Protein AF-A0A734NJ81-F1 (afdb_monomer_lite)

Sequence (47 aa)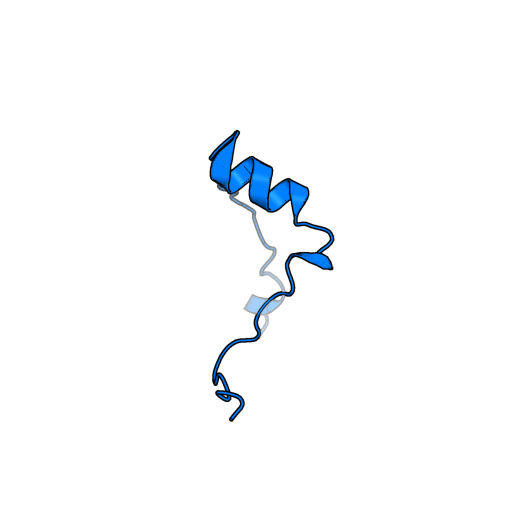:
MEKKITGYTTVDISQWHRKEHFEAFQSVAQCTYNQTVQLDITAFLKT

Structure (mmCIF, N/CA/C/O backbone):
data_AF-A0A734NJ81-F1
#
_entry.id   AF-A0A734NJ81-F1
#
loop_
_atom_sit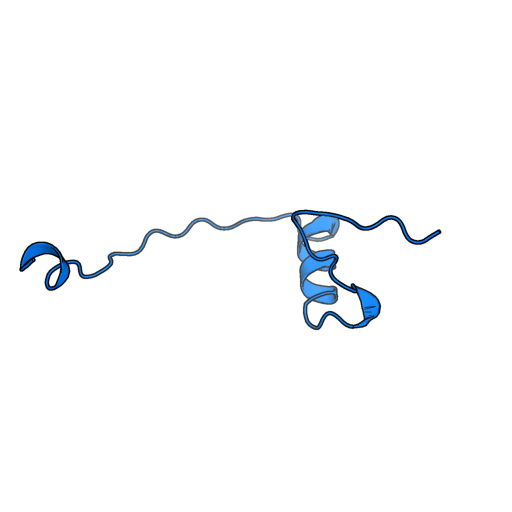e.group_PDB
_atom_site.id
_atom_site.type_symbol
_atom_site.label_atom_id
_atom_site.label_alt_id
_atom_site.label_comp_id
_atom_site.label_asym_id
_atom_site.label_entity_id
_atom_site.label_seq_id
_atom_site.pdbx_PDB_ins_code
_atom_site.Cartn_x
_atom_site.Cartn_y
_atom_site.Cartn_z
_atom_site.occupancy
_atom_site.B_iso_or_equiv
_atom_site.auth_seq_id
_atom_site.auth_comp_id
_atom_site.auth_asym_id
_atom_site.auth_atom_id
_atom_site.pdbx_PDB_model_num
ATOM 1 N N . MET A 1 1 ? -17.032 -7.116 -29.971 1.00 41.88 1 MET A N 1
ATOM 2 C CA . MET A 1 1 ? -17.756 -7.382 -28.710 1.00 41.88 1 MET A CA 1
ATOM 3 C C . MET A 1 1 ? -16.821 -7.020 -27.573 1.00 41.88 1 MET A C 1
ATOM 5 O O . MET A 1 1 ? -15.792 -7.668 -27.431 1.00 41.88 1 MET A O 1
ATOM 9 N N . GLU A 1 2 ? -17.112 -5.951 -26.836 1.00 59.34 2 GLU A N 1
ATOM 10 C CA . GLU A 1 2 ? -16.305 -5.564 -25.676 1.00 59.34 2 GLU A CA 1
ATOM 11 C C . GLU A 1 2 ? -16.533 -6.566 -24.544 1.00 59.34 2 GLU A C 1
ATOM 13 O O . GLU A 1 2 ? -17.664 -6.834 -24.133 1.00 59.34 2 GLU A O 1
ATOM 18 N N . LYS A 1 3 ? -15.448 -7.176 -24.069 1.00 64.50 3 LYS A N 1
ATOM 19 C CA . LYS A 1 3 ? -15.485 -8.137 -22.971 1.00 64.50 3 LYS A CA 1
ATOM 20 C C . LYS A 1 3 ? -15.666 -7.337 -21.682 1.00 64.50 3 LYS A C 1
ATOM 22 O O . LYS A 1 3 ? -14.725 -6.703 -21.216 1.00 64.50 3 LYS A O 1
ATOM 27 N N . LYS A 1 4 ? -16.883 -7.319 -21.134 1.00 71.06 4 LYS A N 1
ATOM 28 C CA . LYS A 1 4 ? -17.185 -6.595 -19.893 1.00 71.06 4 LYS A CA 1
ATOM 29 C C . LYS A 1 4 ? -16.463 -7.282 -18.730 1.00 71.06 4 LYS A C 1
ATOM 31 O O . LYS A 1 4 ? -16.879 -8.343 -18.274 1.00 71.06 4 LYS A O 1
ATOM 36 N N . ILE A 1 5 ? -15.344 -6.708 -18.305 1.00 76.50 5 ILE A N 1
ATOM 37 C CA . ILE A 1 5 ? -14.584 -7.158 -17.139 1.00 76.50 5 ILE A CA 1
ATOM 38 C C . ILE A 1 5 ? -15.401 -6.817 -15.885 1.00 76.50 5 ILE A C 1
ATOM 40 O O . ILE A 1 5 ? -15.838 -5.680 -15.721 1.00 76.50 5 ILE A O 1
ATOM 44 N N . THR A 1 6 ? -15.637 -7.793 -15.007 1.00 85.06 6 THR A N 1
ATOM 45 C CA . THR A 1 6 ? -16.368 -7.605 -13.743 1.00 85.06 6 THR A CA 1
ATOM 46 C C . THR A 1 6 ? -15.422 -7.757 -12.557 1.00 85.06 6 THR A C 1
ATOM 48 O O . THR A 1 6 ? -14.707 -8.752 -12.475 1.00 85.06 6 THR A O 1
ATOM 51 N N . GLY A 1 7 ? -15.449 -6.804 -11.622 1.00 91.00 7 GLY A N 1
ATOM 52 C CA . GLY A 1 7 ? -14.717 -6.888 -10.350 1.00 91.00 7 GLY A CA 1
ATOM 53 C C . GLY A 1 7 ? -13.400 -6.108 -10.282 1.00 91.00 7 GLY A C 1
ATOM 54 O O . GLY A 1 7 ? -12.823 -6.025 -9.204 1.00 91.00 7 GLY A O 1
ATOM 55 N N . TYR A 1 8 ? -12.938 -5.501 -11.381 1.00 89.12 8 TYR A N 1
ATOM 56 C CA . TYR A 1 8 ? -11.822 -4.550 -11.365 1.00 89.12 8 TYR A CA 1
ATOM 57 C C . TYR A 1 8 ? -11.901 -3.552 -12.525 1.00 89.12 8 TYR A C 1
ATOM 59 O O . TYR A 1 8 ? -12.513 -3.826 -13.558 1.00 89.12 8 TYR A O 1
ATOM 67 N N . THR A 1 9 ? -11.241 -2.408 -12.350 1.00 91.31 9 THR A N 1
ATOM 68 C CA . THR A 1 9 ? -11.050 -1.390 -13.388 1.00 91.31 9 THR A CA 1
ATOM 69 C C . THR A 1 9 ? -9.619 -1.475 -13.903 1.00 91.31 9 THR A C 1
ATOM 71 O O . THR A 1 9 ? -8.673 -1.469 -13.116 1.00 91.31 9 THR A O 1
ATOM 74 N N . THR A 1 10 ? -9.443 -1.562 -15.220 1.00 92.44 10 THR A N 1
ATOM 75 C CA . THR A 1 10 ? -8.116 -1.513 -15.842 1.00 92.44 10 THR A CA 1
ATOM 76 C C . THR A 1 10 ? -7.543 -0.104 -15.760 1.00 92.44 10 THR A C 1
ATOM 78 O O . THR A 1 10 ? -8.228 0.863 -16.091 1.00 92.44 10 THR A O 1
ATOM 81 N N . VAL A 1 11 ? -6.279 0.012 -15.359 1.00 92.62 11 VAL A N 1
ATOM 82 C CA . VAL A 1 11 ? -5.552 1.285 -15.379 1.00 92.62 11 VAL A CA 1
ATOM 83 C C . VAL A 1 11 ? -5.022 1.530 -16.790 1.00 92.62 11 VAL A C 1
ATOM 85 O O . VAL A 1 11 ? -4.313 0.686 -17.337 1.00 92.62 11 VAL A O 1
ATOM 88 N N . ASP A 1 12 ? -5.340 2.687 -17.370 1.00 95.00 12 ASP A N 1
ATOM 89 C CA . ASP A 1 12 ? -4.698 3.150 -18.601 1.00 95.00 12 ASP A CA 1
ATOM 90 C C . ASP A 1 12 ? -3.279 3.638 -18.285 1.00 95.00 12 ASP A C 1
ATOM 92 O O . ASP A 1 12 ? -3.076 4.754 -17.807 1.00 95.00 12 ASP A O 1
ATOM 96 N N . ILE A 1 13 ? -2.290 2.782 -18.550 1.00 93.94 13 ILE A N 1
ATOM 97 C CA . ILE A 1 13 ? -0.874 3.057 -18.279 1.00 93.94 13 ILE A CA 1
ATOM 98 C C . ILE A 1 13 ? -0.372 4.285 -19.051 1.00 93.94 13 ILE A C 1
ATOM 100 O O . ILE A 1 13 ? 0.510 4.984 -18.557 1.00 93.94 13 ILE A O 1
ATOM 104 N N . SER A 1 14 ? -0.934 4.588 -20.226 1.00 94.12 14 SER A N 1
ATOM 105 C CA . SER A 1 14 ? -0.485 5.723 -21.042 1.00 94.12 14 SER A CA 1
ATOM 106 C C . SER A 1 14 ? -0.820 7.075 -20.408 1.00 94.12 14 SER A C 1
ATOM 108 O O . SER A 1 14 ? -0.071 8.032 -20.584 1.00 94.12 14 SER A O 1
ATOM 110 N N . GLN A 1 15 ? -1.915 7.133 -19.646 1.00 94.94 15 GLN A N 1
ATOM 111 C CA . GLN A 1 15 ? -2.394 8.330 -18.948 1.00 94.94 15 GLN A CA 1
ATOM 112 C C . GLN A 1 15 ? -2.081 8.297 -17.444 1.00 94.94 15 GLN A C 1
ATOM 114 O O . GLN A 1 15 ? -2.456 9.201 -16.692 1.00 94.94 15 GLN A O 1
ATOM 119 N N . TRP A 1 16 ? -1.416 7.244 -16.963 1.00 97.00 16 TRP A N 1
ATOM 120 C CA . TRP A 1 16 ? -1.179 7.070 -15.541 1.00 97.00 16 TRP A CA 1
ATOM 121 C C . TRP A 1 16 ? 0.052 7.848 -15.078 1.00 97.00 16 TRP A C 1
ATOM 123 O O . TRP A 1 16 ? 1.187 7.480 -15.364 1.00 97.00 16 TRP A O 1
ATOM 133 N N . HIS A 1 17 ? -0.166 8.876 -14.258 1.00 97.56 17 HIS A N 1
ATOM 134 C CA . HIS A 1 17 ? 0.889 9.728 -13.688 1.00 97.56 17 HIS A CA 1
ATOM 135 C C . HIS A 1 17 ? 2.012 8.965 -12.960 1.00 97.56 17 HIS A C 1
ATOM 137 O O . HIS A 1 17 ? 3.114 9.481 -12.800 1.00 97.56 17 HIS A O 1
ATOM 143 N N . ARG A 1 18 ? 1.753 7.735 -12.497 1.00 96.88 18 ARG A N 1
ATOM 144 C CA . ARG A 1 18 ? 2.748 6.900 -11.806 1.00 96.88 18 ARG A CA 1
ATOM 145 C C . ARG A 1 18 ? 3.425 5.869 -12.715 1.00 96.88 18 ARG A C 1
ATOM 147 O O . ARG A 1 18 ? 4.145 5.026 -12.188 1.00 96.88 18 ARG A O 1
ATOM 154 N N . LYS A 1 19 ? 3.237 5.936 -14.039 1.00 96.25 19 LYS A N 1
ATOM 155 C CA . LYS A 1 19 ? 3.840 5.016 -15.017 1.00 96.25 19 LYS A CA 1
ATOM 156 C C . LYS A 1 19 ? 5.349 4.864 -14.812 1.00 96.25 19 LYS A C 1
ATOM 158 O O . LYS A 1 19 ? 5.806 3.754 -14.575 1.00 96.25 19 LYS A O 1
ATOM 163 N N . GLU A 1 20 ? 6.094 5.970 -14.824 1.00 96.00 20 GLU A N 1
ATOM 164 C CA . GLU A 1 20 ? 7.561 5.935 -14.701 1.00 96.00 20 GLU A CA 1
ATOM 165 C C . GLU A 1 20 ? 8.012 5.311 -13.372 1.00 96.00 20 GLU A C 1
ATOM 167 O O . GLU A 1 20 ? 8.939 4.508 -13.335 1.00 96.00 20 GLU A O 1
ATOM 172 N N . HIS A 1 21 ? 7.304 5.610 -12.279 1.00 96.19 21 HIS A N 1
ATOM 173 C CA . HIS A 1 21 ? 7.573 5.023 -10.966 1.00 96.19 21 HIS A CA 1
ATOM 174 C C . HIS A 1 21 ? 7.317 3.511 -10.966 1.00 96.19 21 HIS A C 1
ATOM 176 O O . HIS A 1 21 ? 8.115 2.742 -10.438 1.00 96.19 21 HIS A O 1
ATOM 182 N N . PHE A 1 22 ? 6.193 3.081 -11.545 1.00 95.12 22 PHE A N 1
ATOM 183 C CA . PHE A 1 22 ? 5.845 1.669 -11.653 1.00 95.12 22 PHE A CA 1
ATOM 184 C C . PHE A 1 22 ? 6.883 0.905 -12.478 1.00 95.12 22 PHE A C 1
ATOM 186 O O . PHE A 1 22 ? 7.377 -0.119 -12.020 1.00 95.12 22 PHE A O 1
ATOM 193 N N . GLU A 1 23 ? 7.268 1.431 -13.641 1.00 95.12 23 GLU A N 1
ATOM 194 C CA . GLU A 1 23 ? 8.283 0.821 -14.504 1.00 95.12 23 GLU A CA 1
ATOM 195 C C . GLU A 1 23 ? 9.642 0.730 -13.791 1.00 95.12 23 GLU A C 1
ATOM 197 O O . GLU A 1 23 ? 10.268 -0.336 -13.799 1.00 95.12 23 GLU A O 1
ATOM 202 N N . ALA A 1 24 ? 10.066 1.795 -13.101 1.00 96.06 24 ALA A N 1
ATOM 203 C CA . ALA A 1 24 ? 11.316 1.818 -12.346 1.00 96.06 24 ALA A CA 1
ATOM 204 C C . ALA A 1 24 ? 11.355 0.752 -11.237 1.00 96.06 24 ALA A C 1
ATOM 206 O O . ALA A 1 24 ? 12.321 -0.009 -11.160 1.00 96.06 24 ALA A O 1
ATOM 207 N N . PHE A 1 25 ? 10.307 0.652 -10.413 1.00 96.06 25 PHE A N 1
ATOM 208 C CA . PHE A 1 25 ? 10.260 -0.298 -9.292 1.00 96.06 25 PHE A CA 1
ATOM 209 C C . PHE A 1 25 ? 9.850 -1.717 -9.690 1.00 96.06 25 PHE A C 1
ATOM 211 O O . PHE A 1 25 ? 10.017 -2.639 -8.898 1.00 96.06 25 PHE A O 1
ATOM 218 N N . GLN A 1 26 ? 9.306 -1.920 -10.890 1.00 94.31 26 GLN A N 1
ATOM 219 C CA . GLN A 1 26 ? 9.015 -3.257 -11.403 1.00 94.31 26 GLN A CA 1
ATOM 220 C C . GLN A 1 26 ? 10.227 -3.879 -12.105 1.00 94.31 26 GLN A C 1
ATOM 222 O O . GLN A 1 26 ? 10.398 -5.093 -12.030 1.00 94.31 26 GLN A O 1
ATOM 227 N N . SER A 1 27 ? 11.043 -3.077 -12.800 1.00 93.44 27 SER A N 1
ATOM 228 C CA . SER A 1 27 ? 12.075 -3.596 -13.712 1.00 93.44 27 SER A CA 1
ATOM 229 C C . SER A 1 27 ? 13.508 -3.217 -13.335 1.00 93.44 27 SER A C 1
ATOM 231 O O . SER A 1 27 ? 14.364 -4.092 -13.253 1.00 93.44 27 SER A O 1
ATOM 233 N N . VAL A 1 28 ? 13.784 -1.932 -13.100 1.00 89.62 28 VAL A N 1
ATOM 234 C CA . VAL A 1 28 ? 15.156 -1.413 -12.950 1.00 89.62 28 VAL A CA 1
ATOM 235 C C . VAL A 1 28 ? 15.668 -1.592 -11.525 1.00 89.62 28 VAL A C 1
ATOM 237 O O . VAL A 1 28 ? 16.778 -2.069 -11.304 1.00 89.62 28 VAL A O 1
ATOM 240 N N . ALA A 1 29 ? 14.852 -1.205 -10.552 1.00 93.44 29 ALA A N 1
ATOM 241 C CA . ALA A 1 29 ? 15.166 -1.240 -9.133 1.00 93.44 29 ALA A CA 1
ATOM 242 C C . ALA A 1 29 ? 14.053 -1.993 -8.408 1.00 93.44 29 ALA A C 1
ATOM 244 O O . ALA A 1 29 ? 13.300 -1.406 -7.633 1.00 93.44 29 ALA A O 1
ATOM 245 N N . GLN A 1 30 ? 13.923 -3.288 -8.712 1.00 95.75 30 GLN A N 1
ATOM 246 C CA . GLN A 1 30 ? 12.877 -4.118 -8.129 1.00 95.75 30 GLN A CA 1
ATOM 247 C C . GLN A 1 30 ? 12.964 -4.102 -6.601 1.00 95.75 30 GLN A C 1
ATOM 249 O O . GLN A 1 30 ? 13.905 -4.637 -6.015 1.00 95.75 30 GLN A O 1
ATOM 254 N N . CYS A 1 31 ? 11.984 -3.474 -5.951 1.00 94.56 31 CYS A N 1
ATOM 255 C CA . CYS A 1 31 ? 12.009 -3.261 -4.510 1.00 94.56 31 CYS A CA 1
ATOM 256 C C . CYS A 1 31 ? 10.6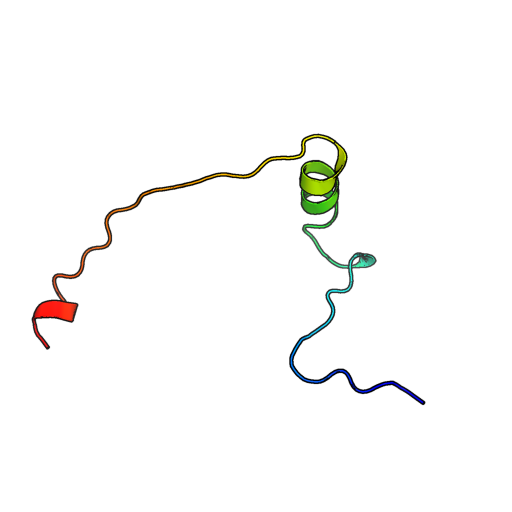06 -3.193 -3.898 1.00 94.56 31 CYS A C 1
ATOM 258 O O . CYS A 1 31 ? 9.596 -3.017 -4.582 1.00 94.56 31 CYS A O 1
ATOM 260 N N . THR A 1 32 ? 10.557 -3.341 -2.575 1.00 96.06 32 THR A N 1
ATOM 261 C CA . THR A 1 32 ? 9.360 -3.147 -1.750 1.00 96.06 32 THR A CA 1
ATOM 262 C C . THR A 1 32 ? 9.757 -2.433 -0.454 1.00 96.06 32 THR A C 1
ATOM 264 O O . THR A 1 32 ? 10.947 -2.289 -0.164 1.00 96.06 32 THR A O 1
ATOM 267 N N . TYR A 1 33 ? 8.778 -1.983 0.336 1.00 95.94 33 TYR A N 1
ATOM 268 C CA . TYR A 1 33 ? 9.028 -1.452 1.676 1.00 95.94 33 TYR A CA 1
ATOM 269 C C . TYR A 1 33 ? 8.028 -2.014 2.685 1.00 95.94 33 TYR A C 1
ATOM 271 O O . TYR A 1 33 ? 6.890 -2.334 2.345 1.00 95.94 33 TYR A O 1
ATOM 279 N N . ASN A 1 34 ? 8.466 -2.097 3.938 1.00 97.62 34 ASN A N 1
ATOM 280 C CA . ASN A 1 34 ? 7.628 -2.420 5.085 1.00 97.62 34 ASN A CA 1
ATOM 281 C C . ASN A 1 34 ? 7.660 -1.237 6.051 1.00 97.62 34 ASN A C 1
ATOM 283 O O . ASN A 1 34 ? 8.708 -0.616 6.234 1.00 97.62 34 ASN A O 1
ATOM 287 N N . GLN A 1 35 ? 6.527 -0.932 6.677 1.00 97.75 35 GLN A N 1
ATOM 288 C CA . GLN A 1 35 ? 6.424 0.156 7.642 1.00 97.75 35 GLN A CA 1
ATOM 289 C C . GLN A 1 35 ? 5.531 -0.261 8.808 1.00 97.75 35 GLN A C 1
ATOM 291 O O . GLN A 1 35 ? 4.413 -0.728 8.601 1.00 97.75 35 GLN A O 1
ATOM 296 N N . THR A 1 36 ? 6.010 -0.030 10.027 1.00 98.12 36 THR A N 1
ATOM 297 C CA . THR A 1 36 ? 5.220 -0.172 11.254 1.00 98.12 36 THR A CA 1
ATOM 298 C C . THR A 1 36 ? 4.846 1.217 11.752 1.00 98.12 36 THR A C 1
ATOM 300 O O . THR A 1 36 ? 5.719 2.069 11.908 1.00 98.12 36 THR A O 1
ATOM 303 N N . VAL A 1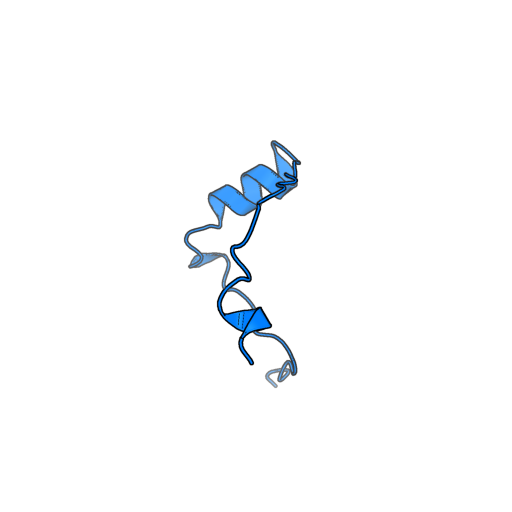 37 ? 3.557 1.451 12.008 1.00 97.88 37 VAL A N 1
ATOM 304 C CA . VAL A 1 37 ? 3.051 2.705 12.586 1.00 97.88 37 VAL A CA 1
ATOM 305 C C . VAL A 1 37 ? 2.161 2.414 13.786 1.00 97.88 37 VAL A C 1
ATOM 307 O O . VAL A 1 37 ? 1.497 1.381 13.834 1.00 97.88 37 VAL A O 1
ATOM 310 N N . GLN A 1 38 ? 2.139 3.334 14.747 1.00 98.12 38 GLN A N 1
ATOM 311 C CA . GLN A 1 38 ? 1.161 3.320 15.830 1.00 98.12 38 GLN A CA 1
ATOM 312 C C . GLN A 1 38 ? -0.031 4.182 15.414 1.00 98.12 38 GLN A C 1
ATOM 314 O O . GLN A 1 38 ? 0.145 5.341 15.041 1.00 98.12 38 GLN A O 1
ATOM 319 N N . LEU A 1 39 ? -1.231 3.607 15.460 1.00 97.19 39 LEU A N 1
ATOM 320 C CA . LEU A 1 39 ? -2.483 4.331 15.266 1.00 97.19 39 LEU A CA 1
ATOM 321 C C . LEU A 1 39 ? -3.126 4.554 16.633 1.00 97.19 39 LEU A C 1
ATOM 323 O O . LEU A 1 39 ? -3.200 3.626 17.437 1.00 97.19 39 LEU A O 1
ATOM 327 N N . ASP A 1 40 ? -3.590 5.772 16.893 1.00 97.44 40 ASP A N 1
ATOM 328 C CA . ASP A 1 40 ? -4.327 6.067 18.119 1.00 97.44 40 ASP A CA 1
ATOM 329 C C . ASP A 1 40 ? -5.733 5.453 18.045 1.00 97.44 40 ASP A C 1
ATOM 331 O O . ASP A 1 40 ? -6.562 5.852 17.225 1.00 97.44 40 ASP A O 1
ATOM 335 N N . ILE A 1 41 ? -5.998 4.472 18.911 1.00 97.56 41 ILE A N 1
ATOM 336 C CA . ILE A 1 41 ? -7.287 3.772 19.007 1.00 97.56 41 ILE A CA 1
ATOM 337 C C . ILE A 1 41 ? -8.144 4.250 20.187 1.00 97.56 41 ILE A C 1
ATOM 339 O O . ILE A 1 41 ? -9.177 3.649 20.482 1.00 97.56 41 ILE A O 1
ATOM 343 N N . THR A 1 42 ? -7.756 5.328 20.871 1.00 97.81 42 THR A N 1
ATOM 344 C CA . THR A 1 42 ? -8.440 5.802 22.086 1.00 97.81 42 THR A CA 1
ATOM 345 C C . THR A 1 42 ? -9.924 6.088 21.844 1.00 97.81 42 THR A C 1
ATOM 347 O O . THR A 1 42 ? -10.754 5.789 22.699 1.00 97.81 42 THR A O 1
ATOM 350 N N . ALA A 1 43 ? -10.281 6.653 20.685 1.00 97.06 43 ALA A N 1
ATOM 351 C CA . ALA A 1 43 ? -11.677 6.928 20.334 1.00 97.06 43 ALA A CA 1
ATOM 352 C C . ALA A 1 43 ? -12.483 5.644 20.074 1.00 97.06 43 ALA A C 1
ATOM 354 O O . ALA A 1 43 ? -13.630 5.554 20.496 1.00 97.06 43 ALA A O 1
ATOM 355 N N . PHE A 1 44 ? -11.871 4.642 19.436 1.00 96.19 44 PHE A N 1
ATOM 356 C CA . PHE A 1 44 ? -12.508 3.358 19.141 1.00 96.19 44 PHE A CA 1
ATOM 357 C C . PHE A 1 44 ? -12.886 2.595 20.419 1.00 96.19 44 PHE A C 1
ATOM 359 O O . PHE A 1 44 ? -13.981 2.050 20.505 1.00 96.19 44 PHE A O 1
ATOM 366 N N . LEU A 1 45 ? -12.024 2.620 21.440 1.00 96.75 45 LEU A N 1
ATOM 367 C CA . LEU A 1 45 ? -12.251 1.923 2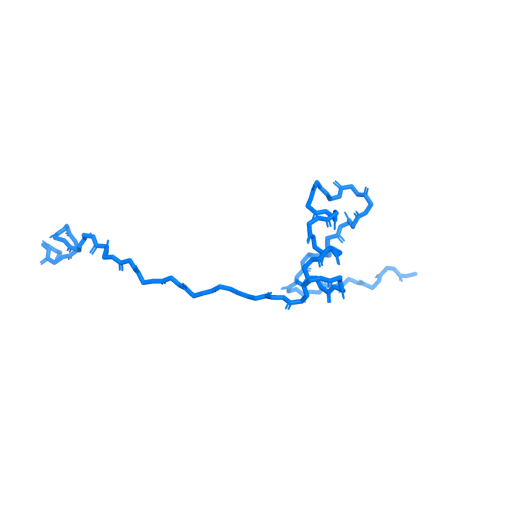2.715 1.00 96.75 45 LEU A CA 1
ATOM 368 C C . LEU A 1 45 ? -13.342 2.545 23.604 1.00 96.75 45 LEU A C 1
ATOM 370 O O . LEU A 1 45 ? -13.709 1.950 24.613 1.00 96.75 45 LEU A O 1
ATOM 374 N N . LYS A 1 46 ? -13.831 3.746 23.275 1.00 93.56 46 LYS A N 1
ATOM 375 C CA . LYS A 1 46 ? -14.929 4.413 23.999 1.00 93.56 46 LYS A CA 1
ATOM 376 C C . LYS A 1 46 ? -16.319 4.050 23.455 1.00 93.56 46 LYS A C 1
ATOM 378 O O . LYS A 1 46 ? -17.301 4.604 23.945 1.00 93.56 46 LYS A O 1
ATOM 383 N N . THR A 1 47 ? -16.378 3.189 22.439 1.00 68.62 47 THR A N 1
ATOM 384 C CA . THR A 1 47 ? -17.612 2.671 21.822 1.00 68.62 47 THR A CA 1
ATOM 385 C C . THR A 1 47 ? -18.101 1.445 22.574 1.00 68.62 47 THR A C 1
ATOM 387 O O . THR A 1 47 ? -19.331 1.337 22.766 1.00 68.62 47 THR A O 1
#

InterPro domains:
  IPR001707 Chloramphenicol acetyltransferase [PF00302] (8-47)
  IPR023213 Chloramphenicol acetyltransferase-like domain superfamily [G3DSA:3.30.559.10] (1-47)

Folds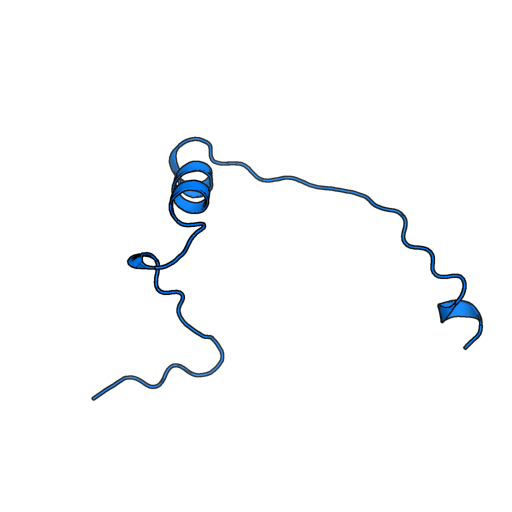eek 3Di:
DDDDDPDDDDDPLVPDPCNVVCCCCVPVVVDDDDDDDDDDCVVVVVD

Secondary structure (DSSP, 8-state):
------S-----GGG-TTHHHHHIIIIIS------------TTGGG-

Radius of gyration: 19.01 Å; chains: 1; bounding box: 33×18×53 Å

Organism: Salmonella typhimurium (NCBI:txid90371)

pLDDT: mean 91.06, std 11.5, range [41.88, 98.12]